Protein AF-A0A1Y4S4R9-F1 (afdb_monomer)

Foldseek 3Di:
DDPVVVLVVCVVVLVLVVLLVVLVVADLVRCAQPSLLSNLVSLLSVCVLQNNLVSLVVSCVSLVSHPDLLDLSSLQSVLSSCLSVLNLVVSQVSLVSSVVNWDPDPVRCVVCVVSVVSNVVSVVSVVVVVVVVVPPPPPDDPPPDD

Radius of gyration: 18.8 Å; Cα contacts (8 Å, |Δi|>4): 150; chains: 1; bounding box: 37×59×58 Å

Structure (mmCIF, N/CA/C/O backbone):
data_AF-A0A1Y4S4R9-F1
#
_entry.id   AF-A0A1Y4S4R9-F1
#
loop_
_atom_site.group_PDB
_atom_site.id
_atom_site.type_symbol
_atom_site.label_atom_id
_atom_site.label_alt_id
_atom_site.label_comp_id
_atom_site.label_asym_id
_atom_site.label_entity_id
_atom_site.label_seq_id
_atom_site.pdbx_PDB_ins_code
_atom_site.Cartn_x
_atom_site.Cartn_y
_atom_site.Cartn_z
_atom_site.occupancy
_atom_site.B_iso_or_equiv
_atom_site.auth_seq_id
_atom_site.auth_comp_id
_atom_site.auth_asym_id
_atom_site.auth_atom_id
_atom_site.pdbx_PDB_model_num
ATOM 1 N N . MET A 1 1 ? -10.575 9.040 22.261 1.00 81.19 1 MET A N 1
ATOM 2 C CA . MET A 1 1 ? -9.804 8.237 21.313 1.00 81.19 1 MET A CA 1
ATOM 3 C C . MET A 1 1 ? -10.781 7.696 20.297 1.00 81.19 1 MET A C 1
ATOM 5 O O . MET A 1 1 ? -11.691 6.978 20.704 1.00 81.19 1 MET A O 1
ATOM 9 N N . THR A 1 2 ? -10.691 8.148 19.053 1.00 95.06 2 THR A N 1
ATOM 10 C CA . THR A 1 2 ? -11.482 7.614 17.938 1.00 95.06 2 THR A CA 1
ATOM 11 C C . THR A 1 2 ? -10.916 6.263 17.496 1.00 95.06 2 THR A C 1
ATOM 13 O O . THR A 1 2 ? -9.863 5.838 17.981 1.00 95.06 2 THR A O 1
ATOM 16 N N . LEU A 1 3 ? -11.623 5.570 16.600 1.00 95.56 3 LEU A N 1
ATOM 17 C CA . LEU A 1 3 ? -11.122 4.325 16.024 1.00 95.56 3 LEU A CA 1
ATOM 18 C C . LEU A 1 3 ? -9.832 4.593 15.239 1.00 95.56 3 LEU A C 1
ATOM 20 O O . LEU A 1 3 ? -8.826 3.940 15.478 1.00 95.56 3 LEU A O 1
ATOM 24 N N . GLU A 1 4 ? -9.830 5.609 14.383 1.00 95.00 4 GLU A N 1
ATOM 25 C CA . GLU A 1 4 ? -8.701 6.001 13.536 1.00 95.00 4 GLU A CA 1
ATOM 26 C C . GLU A 1 4 ? -7.453 6.334 14.362 1.00 95.00 4 GLU A C 1
ATOM 28 O O . GLU A 1 4 ? -6.358 5.879 14.037 1.00 95.00 4 GLU A O 1
ATOM 33 N N . GLU A 1 5 ? -7.619 7.048 15.482 1.00 97.00 5 GLU A N 1
ATOM 34 C CA . GLU A 1 5 ? -6.524 7.319 16.420 1.00 97.00 5 GLU A CA 1
ATOM 35 C C . GLU A 1 5 ? -5.931 6.015 16.988 1.00 97.00 5 GLU A C 1
ATOM 37 O O . GLU A 1 5 ? -4.713 5.889 17.113 1.00 97.00 5 GLU A O 1
ATOM 42 N N . GLN A 1 6 ? -6.767 5.019 17.300 1.00 98.19 6 GLN A N 1
ATOM 43 C CA . GLN A 1 6 ? -6.308 3.718 17.793 1.00 98.19 6 GLN A CA 1
ATOM 44 C C . GLN A 1 6 ? -5.606 2.892 16.703 1.00 98.19 6 GLN A C 1
ATOM 46 O O . GLN A 1 6 ? -4.588 2.253 16.992 1.00 98.19 6 GLN A O 1
ATOM 51 N N . LEU A 1 7 ? -6.120 2.907 15.470 1.00 98.38 7 LEU A N 1
ATOM 52 C CA . LEU A 1 7 ? -5.505 2.219 14.331 1.00 98.38 7 LEU A CA 1
ATOM 53 C C . LEU A 1 7 ? -4.121 2.790 14.028 1.00 98.38 7 LEU A C 1
ATOM 55 O O . LEU A 1 7 ? -3.186 2.034 13.767 1.00 98.38 7 LEU A O 1
ATOM 59 N N . GLU A 1 8 ? -3.970 4.111 14.108 1.00 97.94 8 GLU A N 1
ATOM 60 C CA . GLU A 1 8 ? -2.685 4.764 13.883 1.00 97.94 8 GLU A CA 1
ATOM 61 C C . GLU A 1 8 ? -1.672 4.435 14.990 1.00 97.94 8 GLU A C 1
ATOM 63 O O . GLU A 1 8 ? -0.511 4.161 14.692 1.00 97.94 8 GLU A O 1
ATOM 68 N N . ILE A 1 9 ? -2.104 4.339 16.254 1.00 98.38 9 ILE A N 1
ATOM 69 C CA . ILE A 1 9 ? -1.239 3.859 17.348 1.00 98.38 9 ILE A CA 1
ATOM 70 C C . ILE A 1 9 ? -0.745 2.430 17.075 1.00 98.38 9 ILE A C 1
ATOM 72 O O . ILE A 1 9 ? 0.446 2.153 17.218 1.00 98.38 9 ILE A O 1
ATOM 76 N N . TRP A 1 10 ? -1.633 1.514 16.673 1.00 98.69 10 TRP A N 1
ATOM 77 C CA . TRP A 1 10 ? -1.225 0.146 16.330 1.00 98.69 10 TRP A CA 1
ATOM 78 C C . TRP A 1 10 ? -0.291 0.118 15.124 1.00 98.69 10 TRP A C 1
ATOM 80 O O . TRP A 1 10 ? 0.684 -0.631 15.127 1.00 98.69 10 TRP A O 1
ATOM 90 N N . HIS A 1 11 ? -0.536 0.963 14.124 1.00 98.06 11 HIS A N 1
ATOM 91 C CA . HIS A 1 11 ? 0.309 1.068 12.941 1.00 98.06 11 HIS A CA 1
ATOM 92 C C . HIS A 1 11 ? 1.735 1.494 13.312 1.00 98.06 11 HIS A C 1
ATOM 94 O O . HIS A 1 11 ? 2.693 0.836 12.911 1.00 98.06 11 HIS A O 1
ATOM 100 N N . GLN A 1 12 ? 1.879 2.525 14.148 1.00 98.00 12 GLN A N 1
ATOM 101 C CA . GLN A 1 12 ? 3.177 3.021 14.626 1.00 98.00 12 GLN A CA 1
ATOM 102 C C . GLN A 1 12 ? 3.949 1.992 15.462 1.00 98.00 12 GLN A C 1
ATOM 104 O O . GLN A 1 12 ? 5.179 2.003 15.479 1.00 98.00 12 GLN A O 1
ATOM 109 N N . ASN A 1 13 ? 3.240 1.078 16.127 1.00 98.31 13 ASN A N 1
ATOM 110 C CA . ASN A 1 13 ? 3.836 -0.015 16.894 1.00 98.31 13 ASN A CA 1
ATOM 111 C C . ASN A 1 13 ? 4.078 -1.290 16.062 1.00 98.31 13 ASN A C 1
ATOM 113 O O . ASN A 1 13 ? 4.493 -2.306 16.622 1.00 98.31 13 ASN A O 1
ATOM 117 N N . ASN A 1 14 ? 3.828 -1.258 14.747 1.00 98.19 14 ASN A N 1
ATOM 118 C CA . ASN A 1 14 ? 3.866 -2.418 13.846 1.00 98.19 14 ASN A CA 1
ATOM 119 C C . ASN A 1 14 ? 2.898 -3.548 14.251 1.00 98.19 14 ASN A C 1
ATOM 121 O O . ASN A 1 14 ? 3.116 -4.724 13.959 1.00 98.19 14 ASN A O 1
ATOM 125 N N . GLU A 1 15 ? 1.806 -3.210 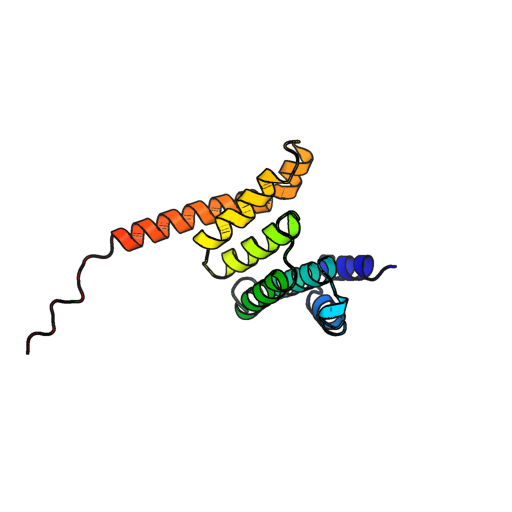14.935 1.00 98.56 15 GLU A N 1
ATOM 126 C CA . GLU A 1 15 ? 0.776 -4.145 15.393 1.00 98.56 15 GLU A CA 1
ATOM 127 C C . GLU A 1 15 ? -0.291 -4.364 14.305 1.00 98.56 15 GLU A C 1
ATOM 129 O O . GLU A 1 15 ? -1.493 -4.277 14.559 1.00 98.56 15 GLU A O 1
ATOM 134 N N . TYR A 1 16 ? 0.141 -4.647 13.072 1.00 98.50 16 TYR A N 1
ATOM 135 C CA . TYR A 1 16 ? -0.736 -4.689 11.894 1.00 98.50 16 TYR A CA 1
ATOM 136 C C . TYR A 1 16 ? -1.860 -5.724 12.010 1.00 98.50 16 TYR A C 1
ATOM 138 O O . TYR A 1 16 ? -2.986 -5.447 11.608 1.00 98.50 16 TYR A O 1
ATOM 146 N N . GLN A 1 17 ? -1.603 -6.871 12.649 1.00 98.56 17 GLN A N 1
ATOM 147 C CA . GLN A 1 17 ? -2.639 -7.883 12.873 1.00 98.56 17 GLN A CA 1
ATOM 148 C C . GLN A 1 17 ? -3.801 -7.353 13.725 1.00 98.56 17 GLN A C 1
ATOM 150 O O . GLN A 1 17 ? -4.940 -7.730 13.486 1.00 98.56 17 GLN A O 1
ATOM 155 N N . LYS A 1 18 ? -3.556 -6.439 14.677 1.00 98.69 18 LYS A N 1
ATOM 156 C CA . LYS A 1 18 ? -4.644 -5.834 15.464 1.00 98.69 18 LYS A CA 1
ATOM 157 C C . LYS A 1 18 ? -5.529 -4.933 14.608 1.00 98.69 18 LYS A C 1
ATOM 159 O O . LYS A 1 18 ? -6.735 -4.913 14.815 1.00 98.69 18 LYS A O 1
ATOM 164 N N . ILE A 1 19 ? -4.932 -4.214 13.655 1.00 98.81 19 ILE A N 1
ATOM 165 C CA . ILE A 1 19 ? -5.673 -3.394 12.688 1.00 98.81 19 ILE A CA 1
ATOM 166 C C . ILE A 1 19 ? -6.541 -4.296 11.811 1.00 98.81 19 ILE A C 1
ATOM 168 O O . ILE A 1 19 ? -7.728 -4.022 11.668 1.00 98.81 19 ILE A O 1
ATOM 172 N N . ILE A 1 20 ? -5.966 -5.383 11.284 1.00 98.88 20 ILE A N 1
ATOM 173 C CA . ILE A 1 20 ? -6.687 -6.366 10.465 1.00 98.88 20 ILE A CA 1
ATOM 174 C C . ILE A 1 20 ? -7.861 -6.953 11.251 1.00 98.88 20 ILE A C 1
ATOM 176 O O . ILE A 1 20 ? -9.005 -6.826 10.827 1.00 98.88 20 ILE A O 1
ATOM 180 N N . ASP A 1 21 ? -7.595 -7.515 12.432 1.00 98.69 21 ASP A N 1
ATOM 181 C CA . ASP A 1 21 ? -8.613 -8.158 13.269 1.00 98.69 21 ASP A CA 1
ATOM 182 C C . ASP A 1 21 ? -9.754 -7.208 13.656 1.00 98.69 21 ASP A C 1
ATOM 184 O O . ASP A 1 21 ? -10.887 -7.652 13.842 1.00 98.69 21 ASP A O 1
ATOM 188 N N . GLU A 1 22 ? -9.461 -5.921 13.848 1.00 98.62 22 GLU A N 1
ATOM 189 C CA . GLU A 1 22 ? -10.466 -4.927 14.215 1.00 98.62 22 GLU A CA 1
ATOM 190 C C . GLU A 1 22 ? -11.304 -4.491 13.013 1.00 98.62 22 GLU A C 1
ATOM 192 O O . GLU A 1 22 ? -12.528 -4.422 13.114 1.00 98.62 22 GLU A O 1
ATOM 197 N N . LEU A 1 23 ? -10.672 -4.231 11.869 1.00 98.56 23 LEU A N 1
ATOM 198 C CA . LEU A 1 23 ? -11.368 -3.754 10.676 1.00 98.56 23 LEU A CA 1
ATOM 199 C C . LEU A 1 23 ? -12.158 -4.862 9.968 1.00 98.56 23 LEU A C 1
ATOM 201 O O . LEU A 1 23 ? -13.238 -4.579 9.463 1.00 98.56 23 LEU A O 1
ATOM 205 N N . GLU A 1 24 ? -11.702 -6.116 10.005 1.00 98.50 24 GLU A N 1
ATOM 206 C CA . GLU A 1 24 ? -12.444 -7.283 9.489 1.00 98.50 24 GLU A CA 1
ATOM 207 C C . GLU A 1 24 ? -13.739 -7.574 10.272 1.00 98.50 24 GLU A C 1
ATOM 209 O O . GLU A 1 24 ? -14.639 -8.259 9.789 1.00 98.50 24 GLU A O 1
ATOM 214 N N . ARG A 1 25 ? -13.886 -7.042 11.495 1.00 98.25 25 ARG A N 1
ATOM 215 C CA . ARG A 1 25 ? -15.158 -7.129 12.240 1.00 98.25 25 ARG A CA 1
ATOM 216 C C . ARG A 1 25 ? -16.219 -6.179 11.700 1.00 98.25 25 ARG A C 1
ATOM 218 O O . ARG A 1 25 ? -17.397 -6.362 12.011 1.00 98.25 25 ARG A O 1
ATOM 225 N N . ILE A 1 26 ? -15.811 -5.162 10.948 1.00 97.94 26 ILE A N 1
ATOM 226 C CA . ILE A 1 26 ? -16.710 -4.179 10.356 1.00 97.94 26 ILE A CA 1
ATOM 227 C C . ILE A 1 26 ? -17.149 -4.721 8.991 1.00 97.94 26 ILE A C 1
ATOM 229 O O . ILE A 1 26 ? -16.294 -4.968 8.138 1.00 97.94 26 ILE A O 1
ATOM 233 N N . PRO A 1 27 ? -18.460 -4.894 8.743 1.00 97.50 27 PRO A N 1
ATOM 234 C CA . PRO A 1 27 ? -18.945 -5.355 7.448 1.00 97.50 27 PRO A CA 1
ATOM 235 C C . PRO A 1 27 ? -18.435 -4.479 6.299 1.00 97.50 27 PRO A C 1
ATOM 237 O O . PRO A 1 27 ? -18.400 -3.257 6.420 1.00 97.50 27 PRO A O 1
ATOM 240 N N . ASP A 1 28 ? -18.114 -5.082 5.155 1.00 94.81 28 ASP A N 1
ATOM 241 C CA . ASP A 1 28 ? -17.550 -4.395 3.979 1.00 94.81 28 ASP A CA 1
ATOM 242 C C . ASP A 1 28 ? -18.351 -3.151 3.569 1.00 94.81 28 ASP A C 1
ATOM 244 O O . ASP A 1 28 ? -17.788 -2.092 3.300 1.00 94.81 28 ASP A O 1
ATOM 248 N N . ALA A 1 29 ? -19.683 -3.255 3.600 1.00 95.06 29 ALA A N 1
ATOM 249 C CA . ALA A 1 29 ? -20.596 -2.165 3.259 1.00 95.06 29 ALA A CA 1
ATOM 250 C C . ALA A 1 29 ? -20.554 -0.977 4.244 1.00 95.06 29 ALA A C 1
ATOM 252 O O . ALA A 1 29 ? -21.037 0.104 3.912 1.00 95.06 29 ALA A O 1
ATOM 253 N N . GLU A 1 30 ? -20.005 -1.171 5.445 1.00 97.19 30 GLU A N 1
ATOM 254 C CA . GLU A 1 30 ? -19.921 -0.171 6.515 1.00 97.19 30 GLU A CA 1
ATOM 255 C C . GLU A 1 30 ? -18.519 0.444 6.650 1.00 97.19 30 GLU A C 1
ATOM 257 O O . GLU A 1 30 ? -18.385 1.511 7.247 1.00 97.19 30 GLU A O 1
ATOM 262 N N . ARG A 1 31 ? -17.477 -0.179 6.077 1.00 96.56 31 ARG A N 1
ATOM 263 C CA . ARG A 1 31 ? -16.090 0.317 6.165 1.00 96.56 31 ARG A CA 1
ATOM 264 C C . ARG A 1 31 ? -15.882 1.634 5.413 1.00 96.56 31 ARG A C 1
ATOM 266 O O . ARG A 1 31 ? -15.138 2.503 5.867 1.00 96.56 31 ARG A O 1
ATOM 273 N N . GLY A 1 32 ? -16.554 1.794 4.274 1.00 96.94 32 GLY A N 1
ATOM 274 C CA . GLY A 1 32 ? -16.331 2.930 3.382 1.00 96.94 32 GLY A CA 1
ATOM 275 C C . GLY A 1 32 ? -14.895 2.978 2.843 1.00 96.94 32 GLY A C 1
ATOM 276 O O . GLY A 1 32 ? -14.117 2.042 3.007 1.00 96.94 32 GLY A O 1
ATOM 277 N N . HIS A 1 33 ? -14.545 4.075 2.174 1.00 97.56 33 HIS A N 1
ATOM 278 C CA . HIS A 1 33 ? -13.240 4.220 1.526 1.00 97.56 33 HIS A CA 1
ATOM 279 C C . HIS A 1 33 ? -12.068 4.245 2.521 1.00 97.56 33 HIS A C 1
ATOM 281 O O . HIS A 1 33 ? -11.119 3.475 2.378 1.00 97.56 33 HIS A O 1
ATOM 287 N N . GLU A 1 34 ? -12.161 5.077 3.561 1.00 97.06 34 GLU A N 1
ATOM 288 C CA . GLU A 1 34 ? -11.054 5.310 4.496 1.00 97.06 34 GLU A CA 1
ATOM 289 C C . GLU A 1 34 ? -10.640 4.030 5.238 1.00 97.06 34 GLU A C 1
ATOM 291 O O . GLU A 1 34 ? -9.478 3.627 5.186 1.00 97.06 34 GLU A O 1
ATOM 296 N N . LEU A 1 35 ? -11.586 3.335 5.886 1.00 98.44 35 LEU A N 1
ATOM 297 C CA . LEU A 1 35 ? -11.255 2.133 6.660 1.00 98.44 35 LEU A CA 1
ATOM 298 C C . LEU A 1 35 ? -10.827 0.972 5.759 1.00 98.44 35 LEU A C 1
ATOM 300 O O . LEU A 1 35 ? -9.952 0.199 6.140 1.00 98.44 35 LEU A O 1
ATOM 304 N N . THR A 1 36 ? -11.383 0.863 4.550 1.00 98.69 36 THR A N 1
ATOM 305 C CA . THR A 1 36 ? -10.922 -0.128 3.569 1.00 98.69 36 THR A CA 1
ATOM 306 C C . THR A 1 36 ? -9.486 0.151 3.126 1.00 98.69 36 THR A C 1
ATOM 308 O O . THR A 1 36 ? -8.681 -0.778 3.064 1.00 98.69 36 THR A O 1
ATOM 311 N N . GLY A 1 37 ? -9.116 1.418 2.918 1.00 98.56 37 GLY A N 1
ATOM 312 C CA . GLY A 1 37 ? -7.735 1.810 2.635 1.00 98.56 37 GLY A CA 1
ATOM 313 C C . GLY A 1 37 ? -6.777 1.524 3.798 1.00 98.56 37 GLY A C 1
ATOM 314 O O . GLY A 1 37 ? -5.662 1.043 3.581 1.00 98.56 37 GLY A O 1
ATOM 315 N N . LEU A 1 38 ? -7.200 1.768 5.043 1.00 98.62 38 LEU A N 1
ATOM 316 C CA . LEU A 1 38 ? -6.405 1.431 6.231 1.00 98.62 38 LEU A CA 1
ATOM 317 C C . LEU A 1 38 ? -6.239 -0.083 6.416 1.00 98.62 38 LEU A C 1
ATOM 319 O O . LEU A 1 38 ? -5.162 -0.517 6.834 1.00 98.62 38 LEU A O 1
ATOM 323 N N . LEU A 1 39 ? -7.256 -0.877 6.072 1.00 98.88 39 LEU A N 1
ATOM 324 C CA . LEU A 1 39 ? -7.166 -2.336 6.082 1.00 98.88 39 LEU A CA 1
ATOM 325 C C . LEU A 1 39 ? -6.192 -2.846 5.017 1.00 98.88 39 LEU A C 1
ATOM 327 O O . LEU A 1 39 ? -5.317 -3.647 5.337 1.00 98.88 39 LEU A O 1
ATOM 331 N N . ALA A 1 40 ? -6.281 -2.334 3.786 1.00 98.81 40 ALA A N 1
ATOM 332 C CA . ALA A 1 40 ? -5.341 -2.670 2.718 1.00 98.81 40 ALA A CA 1
ATOM 333 C C . ALA A 1 40 ? -3.887 -2.383 3.138 1.00 98.81 40 ALA A C 1
ATOM 335 O O . ALA A 1 40 ? -3.045 -3.277 3.079 1.00 98.81 40 ALA A O 1
ATOM 336 N N . ARG A 1 41 ? -3.618 -1.192 3.700 1.00 98.69 41 ARG A N 1
ATOM 337 C CA . ARG A 1 41 ? -2.300 -0.832 4.266 1.00 98.69 41 ARG A CA 1
ATOM 338 C C . ARG A 1 41 ? -1.834 -1.830 5.332 1.00 98.69 41 ARG A C 1
ATOM 340 O O . ARG A 1 41 ? -0.651 -2.157 5.410 1.00 98.69 41 ARG A O 1
ATOM 347 N N . ALA A 1 42 ? -2.738 -2.281 6.200 1.00 98.88 42 ALA A N 1
ATOM 348 C CA . ALA A 1 42 ? -2.392 -3.223 7.258 1.00 98.88 42 ALA A CA 1
ATOM 349 C C . ALA A 1 42 ? -2.004 -4.597 6.697 1.00 98.88 42 ALA A C 1
ATOM 351 O O . ALA A 1 42 ? -1.012 -5.163 7.154 1.00 98.88 42 ALA A O 1
ATOM 352 N N . TYR A 1 43 ? -2.721 -5.095 5.685 1.00 98.88 43 TYR A N 1
ATOM 353 C CA . TYR A 1 43 ? -2.347 -6.314 4.965 1.00 98.88 43 TYR A CA 1
ATOM 354 C C . TYR A 1 43 ? -0.994 -6.172 4.260 1.00 98.88 43 TYR A C 1
ATOM 356 O O . TYR A 1 43 ? -0.123 -7.017 4.458 1.00 98.88 43 TYR A O 1
ATOM 364 N N . GLU A 1 44 ? -0.775 -5.086 3.515 1.00 98.56 44 GLU A N 1
ATOM 365 C CA . GLU A 1 44 ? 0.495 -4.812 2.821 1.00 98.56 44 GLU A CA 1
ATOM 366 C C . GLU A 1 44 ? 1.694 -4.823 3.779 1.00 98.56 44 GLU A C 1
ATOM 368 O O . GLU A 1 44 ? 2.729 -5.426 3.494 1.00 98.56 44 GLU A O 1
ATOM 373 N N . ASN A 1 45 ? 1.553 -4.194 4.947 1.00 98.12 45 ASN A N 1
ATOM 374 C CA . ASN A 1 45 ? 2.609 -4.160 5.954 1.00 98.12 45 ASN A CA 1
ATOM 375 C C . ASN A 1 45 ? 2.784 -5.503 6.680 1.00 98.12 45 ASN A C 1
ATOM 377 O O . ASN A 1 45 ? 3.909 -5.908 6.979 1.00 98.12 45 ASN A O 1
ATOM 381 N N . ALA A 1 46 ? 1.689 -6.222 6.942 1.00 98.50 46 ALA A N 1
ATOM 382 C CA . ALA A 1 46 ? 1.734 -7.565 7.517 1.00 98.50 46 ALA A CA 1
ATOM 383 C C . ALA A 1 46 ? 2.327 -8.603 6.549 1.00 98.50 46 ALA A C 1
ATOM 385 O O . ALA A 1 46 ? 2.728 -9.679 6.988 1.00 98.50 46 ALA A O 1
ATOM 386 N N . ALA A 1 47 ? 2.421 -8.281 5.254 1.00 98.25 47 ALA A N 1
ATOM 387 C CA . ALA A 1 47 ? 2.893 -9.203 4.231 1.00 98.25 47 ALA A CA 1
ATOM 388 C C . ALA A 1 47 ? 4.382 -9.584 4.361 1.00 98.25 47 ALA A C 1
ATOM 390 O O . ALA A 1 47 ? 4.831 -10.535 3.719 1.00 98.25 47 ALA A O 1
ATOM 391 N N . GLY A 1 48 ? 5.174 -8.825 5.132 1.00 96.25 48 GLY A N 1
ATOM 392 C CA . GLY A 1 48 ? 6.613 -9.079 5.282 1.00 96.25 48 GLY A CA 1
ATOM 393 C C . GLY A 1 48 ? 7.386 -8.918 3.966 1.00 96.25 48 GLY A C 1
ATOM 394 O O . GLY A 1 48 ? 8.326 -9.659 3.679 1.00 96.25 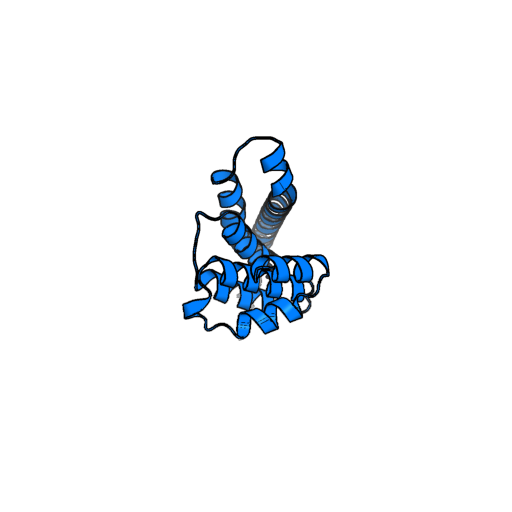48 GLY A O 1
ATOM 395 N N . GLY A 1 49 ? 6.963 -7.987 3.108 1.00 95.62 49 GLY A N 1
ATOM 396 C CA . GLY A 1 49 ? 7.512 -7.832 1.763 1.00 95.62 49 GLY A CA 1
ATOM 397 C C . GLY A 1 49 ? 7.025 -8.932 0.819 1.00 95.62 49 GLY A C 1
ATOM 398 O O . GLY A 1 49 ? 5.914 -8.845 0.310 1.00 95.62 49 GLY A O 1
ATOM 399 N N . THR A 1 50 ? 7.848 -9.960 0.579 1.00 96.06 50 THR A N 1
ATOM 400 C CA . THR A 1 50 ? 7.512 -11.085 -0.330 1.00 96.06 50 THR A CA 1
ATOM 401 C C . THR A 1 50 ? 7.171 -12.386 0.398 1.00 96.06 50 THR A C 1
ATOM 403 O O . THR A 1 50 ? 6.988 -13.414 -0.251 1.00 96.06 50 THR A O 1
ATOM 406 N N . GLU A 1 51 ? 7.108 -12.363 1.732 1.00 97.69 51 GLU A N 1
ATOM 407 C CA . GLU A 1 51 ? 6.826 -13.553 2.543 1.00 97.69 51 GLU A CA 1
ATOM 408 C C . GLU A 1 51 ? 5.377 -14.032 2.370 1.00 97.69 51 GLU A C 1
ATOM 410 O O . GLU A 1 51 ? 5.152 -15.232 2.209 1.00 97.69 51 GLU A O 1
ATOM 415 N N . HIS A 1 52 ? 4.427 -13.094 2.318 1.00 98.06 52 HIS A N 1
ATOM 416 C CA . HIS A 1 52 ? 2.994 -13.349 2.144 1.00 98.06 52 HIS A CA 1
ATOM 417 C C . HIS A 1 52 ? 2.422 -12.563 0.951 1.00 98.06 52 HIS A C 1
ATOM 419 O O . HIS A 1 52 ? 1.686 -11.588 1.135 1.00 98.06 52 HIS A O 1
ATOM 425 N N . PRO A 1 53 ? 2.751 -12.937 -0.299 1.00 97.62 53 PRO A N 1
ATOM 426 C CA . PRO A 1 53 ? 2.264 -12.234 -1.489 1.00 97.62 53 PRO A CA 1
ATOM 427 C C . PRO A 1 53 ? 0.730 -12.224 -1.606 1.00 97.62 53 PRO A C 1
ATOM 429 O O . PRO A 1 53 ? 0.164 -11.322 -2.221 1.00 97.62 53 PRO A O 1
ATOM 432 N N . GLU A 1 54 ? 0.042 -13.188 -0.992 1.00 98.56 54 GLU A N 1
ATOM 433 C CA . GLU A 1 54 ? -1.417 -13.234 -0.900 1.00 98.56 54 GLU A CA 1
ATOM 434 C C . GLU A 1 54 ? -2.024 -12.010 -0.198 1.00 98.56 54 GLU A C 1
ATOM 436 O O . GLU A 1 54 ? -3.137 -11.615 -0.535 1.00 98.56 54 GLU A O 1
ATOM 441 N N . TYR A 1 55 ? -1.295 -11.363 0.716 1.00 98.75 55 TYR A N 1
ATOM 442 C CA . TYR A 1 55 ? -1.785 -10.164 1.401 1.00 98.75 55 TYR A CA 1
ATOM 443 C C . TYR A 1 55 ? -1.790 -8.944 0.483 1.00 98.75 55 TYR A C 1
ATOM 445 O O . TYR A 1 55 ? -2.718 -8.144 0.551 1.00 98.75 55 TYR A O 1
ATOM 453 N N . HIS A 1 56 ? -0.822 -8.830 -0.431 1.00 98.62 56 HIS A N 1
ATOM 454 C CA . HIS A 1 56 ? -0.831 -7.772 -1.449 1.00 98.62 56 HIS A CA 1
ATOM 455 C C . HIS A 1 56 ? -1.951 -7.980 -2.466 1.00 98.62 56 HIS A C 1
ATOM 457 O O . HIS A 1 56 ? -2.589 -7.021 -2.886 1.00 98.62 56 HIS A O 1
ATOM 463 N N . LEU A 1 57 ? -2.233 -9.233 -2.840 1.00 98.81 57 LEU A N 1
ATOM 464 C CA . LEU A 1 57 ? -3.384 -9.545 -3.693 1.0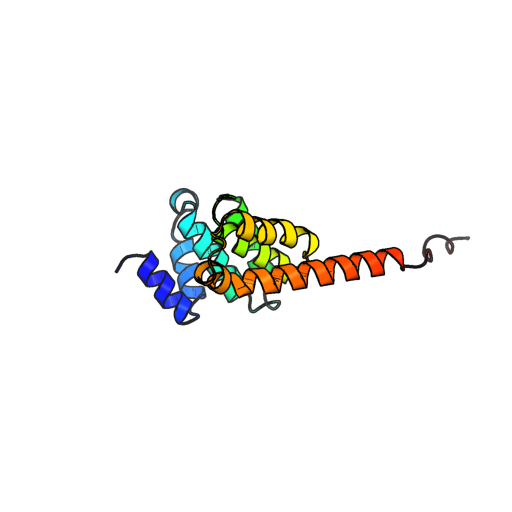0 98.81 57 LEU A CA 1
ATOM 465 C C . LEU A 1 57 ? -4.694 -9.147 -3.012 1.00 98.81 57 LEU A C 1
ATOM 467 O O . LEU A 1 57 ? -5.526 -8.489 -3.628 1.00 98.81 57 LEU A O 1
ATOM 471 N N . HIS A 1 58 ? -4.841 -9.484 -1.733 1.00 98.75 58 HIS A N 1
ATOM 472 C CA . HIS A 1 58 ? -6.028 -9.115 -0.978 1.00 98.75 58 HIS A CA 1
ATOM 473 C C . HIS A 1 58 ? -6.146 -7.596 -0.765 1.00 98.75 58 HIS A C 1
ATOM 475 O O . HIS A 1 58 ? -7.234 -7.038 -0.871 1.00 98.75 58 HIS A O 1
ATOM 481 N N . ALA A 1 59 ? -5.032 -6.893 -0.546 1.00 98.81 59 ALA A N 1
ATOM 482 C CA . ALA A 1 59 ? -5.019 -5.433 -0.492 1.00 98.81 59 ALA A CA 1
ATOM 483 C C . ALA A 1 59 ? -5.531 -4.804 -1.800 1.00 98.81 59 ALA A C 1
ATOM 485 O O . ALA A 1 59 ? -6.320 -3.863 -1.748 1.00 98.81 59 ALA A O 1
ATOM 486 N N . ILE A 1 60 ? -5.164 -5.356 -2.963 1.00 98.88 60 ILE A N 1
ATOM 487 C CA . ILE A 1 60 ? -5.710 -4.917 -4.257 1.00 98.88 60 ILE A CA 1
ATOM 488 C C . ILE A 1 60 ? -7.226 -5.139 -4.311 1.00 98.88 60 ILE A C 1
ATOM 490 O O . ILE A 1 60 ? -7.945 -4.201 -4.643 1.00 98.88 60 ILE A O 1
ATOM 494 N N . GLU A 1 61 ? -7.726 -6.321 -3.932 1.00 98.69 61 GLU A N 1
ATOM 495 C CA . GLU A 1 61 ? -9.173 -6.609 -3.902 1.00 98.69 61 GLU A CA 1
ATOM 496 C C . GLU A 1 61 ? -9.936 -5.607 -3.020 1.00 98.69 61 GLU A C 1
ATOM 498 O O . GLU A 1 61 ? -10.986 -5.084 -3.404 1.00 98.69 61 GLU A O 1
ATOM 503 N N . LEU A 1 62 ? -9.383 -5.295 -1.845 1.00 98.75 62 LEU A N 1
ATOM 504 C CA . LEU A 1 62 ? -9.927 -4.295 -0.933 1.00 98.75 62 LEU A CA 1
ATOM 505 C C . LEU A 1 62 ? -9.964 -2.906 -1.581 1.00 98.75 62 LEU A C 1
ATOM 507 O O . LEU A 1 62 ? -11.006 -2.251 -1.572 1.00 98.75 62 LEU A O 1
ATOM 511 N N . LEU A 1 63 ? -8.862 -2.459 -2.181 1.00 98.69 63 LEU A N 1
ATOM 512 C CA . LEU A 1 63 ? -8.774 -1.144 -2.819 1.00 98.69 63 LEU A CA 1
ATOM 513 C C . LEU A 1 63 ? -9.687 -1.028 -4.051 1.00 98.69 63 LEU A C 1
ATOM 515 O O . LEU A 1 63 ? -10.280 0.030 -4.262 1.00 98.69 63 LEU A O 1
ATOM 519 N N . GLU A 1 64 ? -9.848 -2.102 -4.827 1.00 98.44 64 GLU A N 1
ATOM 520 C CA . GLU A 1 64 ? -10.793 -2.186 -5.949 1.00 98.44 64 GLU A CA 1
ATOM 521 C C . GLU A 1 64 ? -12.258 -2.154 -5.482 1.00 98.44 64 GLU A C 1
ATOM 523 O O . GLU A 1 64 ? -13.123 -1.644 -6.193 1.00 98.44 64 GLU A O 1
ATOM 528 N N . SER A 1 65 ? -12.556 -2.645 -4.274 1.00 97.75 65 SER A N 1
ATOM 529 C CA . SER A 1 65 ? -13.909 -2.572 -3.703 1.00 97.75 65 SER A CA 1
ATOM 530 C C . SER A 1 65 ? -14.315 -1.158 -3.257 1.00 97.75 65 SER A C 1
ATOM 532 O O . SER A 1 65 ? -15.505 -0.869 -3.123 1.00 97.75 65 SER A O 1
ATOM 534 N N . ALA A 1 66 ? -13.338 -0.267 -3.056 1.00 97.06 66 ALA A N 1
ATOM 535 C CA . ALA A 1 66 ? -13.534 1.087 -2.547 1.00 97.06 66 ALA A CA 1
ATOM 536 C C . ALA A 1 66 ? -12.631 2.105 -3.270 1.00 97.06 66 ALA A C 1
ATOM 538 O O . ALA A 1 66 ? -11.821 2.795 -2.647 1.00 97.06 66 ALA A O 1
ATOM 539 N N . VAL A 1 67 ? -12.772 2.179 -4.597 1.00 97.81 67 VAL A N 1
ATOM 540 C CA . VAL A 1 67 ? -11.974 3.047 -5.480 1.00 97.81 67 VAL A CA 1
ATOM 541 C C . VAL A 1 67 ? -12.143 4.532 -5.145 1.00 97.81 67 VAL A C 1
ATOM 543 O O . VAL A 1 67 ? -13.266 5.029 -5.093 1.00 97.81 67 VAL A O 1
ATOM 546 N N . GLU A 1 68 ? -11.021 5.242 -5.014 1.00 97.69 68 GLU A N 1
ATOM 547 C CA . GLU A 1 68 ? -10.947 6.710 -4.971 1.00 97.69 68 GLU A CA 1
ATOM 548 C C . GLU A 1 68 ? -9.641 7.168 -5.640 1.00 97.69 68 GLU A C 1
ATOM 550 O O . GLU A 1 68 ? -8.610 7.374 -5.002 1.00 97.69 68 GLU A O 1
ATOM 555 N N . GLU A 1 69 ? -9.652 7.286 -6.968 1.00 96.12 69 GLU A N 1
ATOM 556 C CA . GLU A 1 69 ? -8.447 7.621 -7.743 1.00 96.12 69 GLU A CA 1
ATOM 557 C C . GLU A 1 69 ? -7.936 9.050 -7.495 1.00 96.12 69 GLU A C 1
ATOM 559 O O . GLU A 1 69 ? -6.809 9.368 -7.884 1.00 96.12 69 GLU A O 1
ATOM 564 N N . GLU A 1 70 ? -8.736 9.914 -6.866 1.00 98.25 70 GLU A N 1
ATOM 565 C CA . GLU A 1 70 ? -8.340 11.272 -6.481 1.00 98.25 70 GLU A CA 1
ATOM 566 C C . GLU A 1 70 ? -7.727 11.336 -5.067 1.00 98.25 70 GLU A C 1
ATOM 568 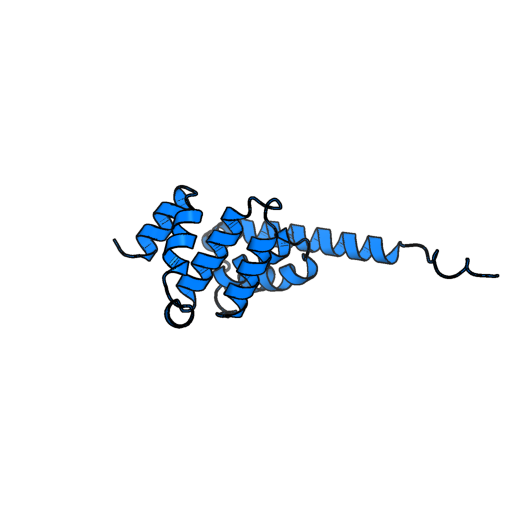O O . GLU A 1 70 ? -7.255 12.400 -4.665 1.00 98.25 70 GLU A O 1
ATOM 573 N N . ASP A 1 71 ? -7.661 10.214 -4.334 1.00 98.50 71 ASP A N 1
ATOM 574 C CA . ASP A 1 71 ? -6.894 10.095 -3.089 1.00 98.50 71 ASP A CA 1
AT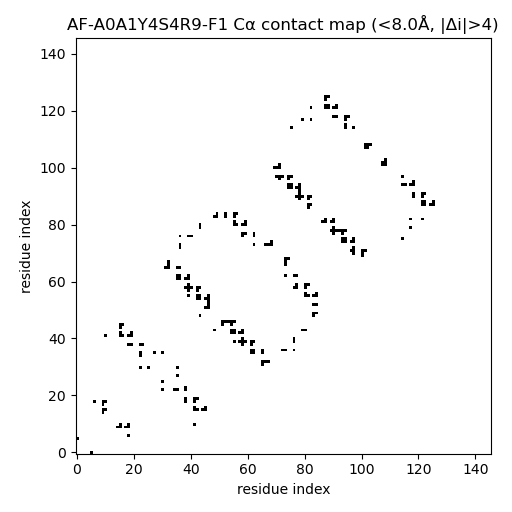OM 575 C C . ASP A 1 71 ? -5.446 9.640 -3.380 1.00 98.50 71 ASP A C 1
ATOM 577 O O . ASP A 1 71 ? -5.209 8.526 -3.872 1.00 98.50 71 ASP A O 1
ATOM 581 N N . PRO A 1 72 ? -4.431 10.462 -3.053 1.00 98.50 72 PRO A N 1
ATOM 582 C CA . PRO A 1 72 ? -3.032 10.059 -3.142 1.00 98.50 72 PRO A CA 1
ATOM 583 C C . PRO A 1 72 ? -2.685 8.804 -2.325 1.00 98.50 72 PRO A C 1
ATOM 585 O O . PRO A 1 72 ? -1.840 8.023 -2.762 1.00 98.50 72 PRO A O 1
ATOM 588 N N . ASN A 1 73 ? -3.321 8.570 -1.169 1.00 98.50 73 ASN A N 1
ATOM 589 C CA . ASN A 1 73 ? -3.030 7.389 -0.348 1.00 98.50 73 ASN A CA 1
ATOM 590 C C . ASN A 1 73 ? -3.561 6.108 -0.989 1.00 98.50 73 ASN A C 1
ATOM 592 O O . ASN A 1 73 ? -2.854 5.101 -0.995 1.00 98.50 73 ASN A O 1
ATOM 596 N N . TRP A 1 74 ? -4.771 6.130 -1.551 1.00 98.75 74 TRP A N 1
ATOM 597 C CA . TRP A 1 74 ? -5.300 5.017 -2.339 1.00 98.75 74 TRP A CA 1
ATOM 598 C C . TRP A 1 74 ? -4.368 4.654 -3.500 1.00 98.75 74 TRP A C 1
ATOM 600 O O . TRP A 1 74 ? -4.000 3.488 -3.651 1.00 98.75 74 TRP A O 1
ATOM 610 N N . ASN A 1 75 ? -3.900 5.654 -4.255 1.00 98.88 75 ASN A N 1
ATOM 611 C CA . ASN A 1 75 ? -2.943 5.437 -5.343 1.00 98.88 75 ASN A CA 1
ATOM 612 C C . ASN A 1 75 ? -1.616 4.853 -4.839 1.00 98.88 75 ASN A C 1
ATOM 614 O O . ASN A 1 75 ? -1.065 3.943 -5.457 1.00 98.88 75 ASN A O 1
ATOM 618 N N . PHE A 1 76 ? -1.103 5.341 -3.709 1.00 98.81 76 PHE A N 1
ATOM 619 C CA . PHE A 1 76 ? 0.122 4.806 -3.122 1.00 98.81 76 PHE A CA 1
ATOM 620 C C . PHE A 1 76 ? -0.017 3.337 -2.741 1.00 98.81 76 PHE A C 1
ATOM 622 O O . PHE A 1 76 ? 0.835 2.543 -3.125 1.00 98.81 76 PHE A O 1
ATOM 629 N N . ARG A 1 77 ? -1.093 2.973 -2.036 1.00 98.75 77 ARG A N 1
ATOM 630 C CA . ARG A 1 77 ? -1.366 1.590 -1.615 1.00 98.75 77 ARG A CA 1
ATOM 631 C C . ARG A 1 77 ? -1.497 0.672 -2.834 1.00 98.75 77 ARG A C 1
ATOM 633 O O . ARG A 1 77 ? -0.776 -0.312 -2.950 1.00 98.75 77 ARG A O 1
ATOM 640 N N . MET A 1 78 ? -2.273 1.081 -3.843 1.00 98.88 78 MET A N 1
ATOM 641 C CA . MET A 1 78 ? -2.414 0.308 -5.082 1.00 98.88 78 MET A CA 1
ATOM 642 C C . MET A 1 78 ? -1.066 0.087 -5.788 1.00 98.88 78 MET A C 1
ATOM 644 O O . MET A 1 78 ? -0.716 -1.039 -6.147 1.00 98.88 78 MET A O 1
ATOM 648 N N . GLY A 1 79 ? -0.268 1.149 -5.941 1.00 98.81 79 GLY A N 1
ATOM 649 C CA . GLY A 1 79 ? 1.080 1.049 -6.501 1.00 98.81 79 GLY A CA 1
ATOM 650 C C . GLY A 1 79 ? 2.010 0.166 -5.660 1.00 98.81 79 GLY A C 1
ATOM 651 O O . GLY A 1 79 ? 2.799 -0.598 -6.216 1.00 98.81 79 GLY A O 1
ATOM 652 N N . PHE A 1 80 ? 1.912 0.238 -4.332 1.00 98.75 80 PHE A N 1
ATOM 653 C CA . PHE A 1 80 ? 2.747 -0.508 -3.392 1.00 98.75 80 PHE A CA 1
ATOM 654 C C . PHE A 1 80 ? 2.459 -2.012 -3.424 1.00 98.75 80 PHE A C 1
ATOM 656 O O . PHE A 1 80 ? 3.396 -2.807 -3.542 1.00 98.75 80 PHE A O 1
ATOM 663 N N . ALA A 1 81 ? 1.185 -2.413 -3.416 1.00 98.75 81 ALA A N 1
ATOM 664 C CA . ALA A 1 81 ? 0.798 -3.811 -3.576 1.00 98.75 81 ALA A CA 1
ATOM 665 C C . ALA A 1 81 ? 1.283 -4.383 -4.922 1.00 98.75 81 ALA A C 1
ATOM 667 O O . ALA A 1 81 ? 1.870 -5.466 -4.977 1.00 98.75 81 ALA A O 1
ATOM 668 N N . LEU A 1 82 ? 1.115 -3.633 -6.018 1.00 98.81 82 LEU A N 1
ATOM 669 C CA . LEU A 1 82 ? 1.594 -4.034 -7.347 1.00 98.81 82 LEU A CA 1
ATOM 670 C C . LEU A 1 82 ? 3.126 -4.141 -7.414 1.00 98.81 82 LEU A C 1
ATOM 672 O O . LEU A 1 82 ? 3.650 -5.073 -8.029 1.00 98.81 82 LEU A O 1
ATOM 676 N N . TYR A 1 83 ? 3.845 -3.224 -6.762 1.00 98.50 83 TYR A N 1
ATOM 677 C CA . TYR A 1 83 ? 5.304 -3.261 -6.641 1.00 98.50 83 TYR A CA 1
ATOM 678 C C . TYR A 1 83 ? 5.782 -4.571 -5.998 1.00 98.50 83 TYR A C 1
ATOM 680 O O . TYR A 1 83 ? 6.641 -5.251 -6.563 1.00 98.50 83 TYR A O 1
ATOM 688 N N . TRP A 1 84 ? 5.195 -4.974 -4.866 1.00 98.19 84 TRP A N 1
ATOM 689 C CA . TRP A 1 84 ? 5.581 -6.213 -4.182 1.00 98.19 84 TRP A CA 1
ATOM 690 C C . TRP A 1 84 ? 5.234 -7.483 -4.960 1.00 98.19 84 TRP A C 1
ATOM 692 O O . TRP A 1 84 ? 5.880 -8.515 -4.777 1.00 98.19 84 TRP A O 1
ATOM 702 N N . LEU A 1 85 ? 4.256 -7.403 -5.861 1.00 98.38 85 LEU A N 1
ATOM 703 C CA . LEU A 1 85 ? 3.847 -8.492 -6.746 1.00 98.38 85 LEU A CA 1
ATOM 704 C C . LEU A 1 85 ? 4.651 -8.567 -8.053 1.00 98.38 85 LEU A C 1
ATOM 706 O O . LEU A 1 85 ? 4.270 -9.321 -8.947 1.00 98.38 85 LEU A O 1
ATOM 710 N N . ASP A 1 86 ? 5.751 -7.814 -8.185 1.00 97.69 86 ASP A N 1
ATOM 711 C CA . ASP A 1 86 ? 6.591 -7.793 -9.395 1.00 97.69 86 ASP A CA 1
ATOM 712 C C . ASP A 1 86 ? 5.820 -7.286 -10.645 1.00 97.69 86 ASP A C 1
ATOM 714 O O . ASP A 1 86 ? 6.147 -7.635 -11.785 1.00 97.69 86 ASP A O 1
ATOM 718 N N . ARG A 1 87 ? 4.785 -6.450 -10.431 1.00 98.19 87 ARG A 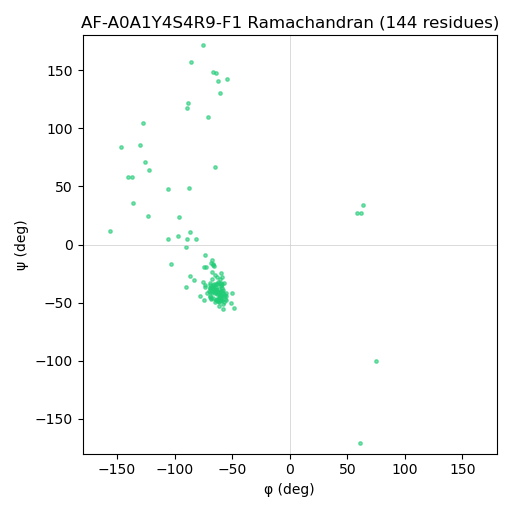N 1
ATOM 719 C CA . ARG A 1 87 ? 3.891 -5.852 -11.449 1.00 98.19 87 ARG A CA 1
ATOM 720 C C . ARG A 1 87 ? 4.200 -4.366 -11.669 1.00 98.19 87 ARG A C 1
ATOM 722 O O . ARG A 1 87 ? 3.312 -3.517 -11.694 1.00 98.19 87 ARG A O 1
ATOM 729 N N . GLU A 1 88 ? 5.471 -4.017 -11.847 1.00 98.44 88 GLU A N 1
ATOM 730 C CA . GLU A 1 88 ? 5.918 -2.617 -11.865 1.00 98.44 88 GLU A CA 1
ATOM 731 C C . GLU A 1 88 ? 5.322 -1.809 -13.016 1.00 98.44 88 GLU A C 1
ATOM 733 O O . GLU A 1 88 ? 5.056 -0.622 -12.859 1.00 98.44 88 GLU A O 1
ATOM 738 N N . GLU A 1 89 ? 5.100 -2.431 -14.177 1.00 98.31 89 GLU A N 1
ATOM 739 C CA . GLU A 1 89 ? 4.473 -1.750 -15.315 1.00 98.31 89 GLU A CA 1
ATOM 740 C C . GLU A 1 89 ? 3.045 -1.284 -14.992 1.00 98.31 89 GLU A C 1
ATOM 742 O O . GLU A 1 89 ? 2.628 -0.229 -15.464 1.00 98.31 89 GLU A O 1
ATOM 747 N N . GLU A 1 90 ? 2.340 -2.030 -14.142 1.00 98.56 90 GLU A N 1
ATOM 748 C CA . GLU A 1 90 ? 0.998 -1.693 -13.664 1.00 98.56 90 GLU A CA 1
ATOM 749 C C . GLU A 1 90 ? 1.041 -0.713 -12.484 1.00 98.56 90 GLU A C 1
ATOM 751 O O . GLU A 1 90 ? 0.147 0.114 -12.357 1.00 98.56 90 GLU A O 1
ATOM 756 N N . ALA A 1 91 ? 2.093 -0.746 -11.656 1.00 98.81 91 ALA A N 1
ATOM 757 C CA . ALA A 1 91 ? 2.262 0.159 -10.515 1.00 98.81 91 ALA A CA 1
ATOM 758 C C . ALA A 1 91 ? 2.547 1.620 -10.923 1.00 98.81 91 ALA A C 1
ATOM 760 O O . ALA A 1 91 ? 2.112 2.555 -10.250 1.00 98.81 91 ALA A O 1
ATOM 761 N N . ILE A 1 92 ? 3.279 1.828 -12.028 1.00 98.88 92 ILE A N 1
ATOM 762 C CA . ILE A 1 92 ? 3.703 3.155 -12.516 1.00 98.88 92 ILE A CA 1
ATOM 763 C C . ILE A 1 92 ? 2.566 4.192 -12.570 1.00 98.88 92 ILE A C 1
ATOM 765 O O . ILE A 1 92 ? 2.750 5.256 -11.977 1.00 98.88 92 ILE A O 1
ATOM 769 N N . PRO A 1 93 ? 1.423 3.951 -13.248 1.00 98.75 93 PRO A N 1
ATOM 770 C CA . PRO A 1 93 ? 0.372 4.963 -13.368 1.00 98.75 93 PRO A CA 1
ATOM 771 C C . PRO A 1 93 ? -0.192 5.422 -12.016 1.00 98.75 93 PRO A C 1
ATOM 773 O O . PRO A 1 93 ? -0.506 6.603 -11.871 1.00 98.75 93 PRO A O 1
ATOM 776 N N . TYR A 1 94 ? -0.262 4.540 -11.015 1.00 98.81 94 TYR A N 1
ATOM 777 C CA . TYR A 1 94 ? -0.735 4.903 -9.676 1.00 98.81 94 TYR A CA 1
ATOM 778 C C . TYR A 1 94 ? 0.250 5.835 -8.966 1.00 98.81 94 TYR A C 1
ATOM 780 O O . TYR A 1 94 ? -0.134 6.895 -8.473 1.00 98.81 94 TYR A O 1
ATOM 788 N N . PHE A 1 95 ? 1.548 5.518 -8.990 1.00 98.81 95 PHE A N 1
ATOM 789 C CA . PHE A 1 95 ? 2.544 6.421 -8.412 1.00 98.81 95 PHE A CA 1
ATOM 790 C C . PHE A 1 95 ? 2.655 7.750 -9.176 1.00 98.81 95 PHE A C 1
ATOM 792 O O . PHE A 1 95 ? 2.876 8.792 -8.564 1.00 98.81 95 PHE A O 1
ATOM 799 N N . GLU A 1 96 ? 2.470 7.759 -10.500 1.00 98.75 96 GLU A N 1
ATOM 800 C CA . GLU A 1 96 ? 2.416 9.002 -11.284 1.00 98.75 96 GLU A CA 1
ATOM 801 C C . GLU A 1 96 ? 1.226 9.882 -10.885 1.00 98.75 96 GLU A C 1
ATOM 803 O O . GLU A 1 96 ? 1.389 11.098 -10.747 1.00 98.75 96 GLU A O 1
ATOM 808 N N . LYS A 1 97 ? 0.053 9.279 -10.653 1.00 98.69 97 LYS A N 1
ATOM 809 C CA . LYS A 1 97 ? -1.172 9.983 -10.256 1.00 98.69 97 LYS A CA 1
ATOM 810 C C . LYS A 1 97 ? -0.994 10.760 -8.949 1.00 98.69 97 LYS A C 1
ATOM 812 O O . LYS A 1 97 ? -1.452 11.897 -8.881 1.00 98.69 97 LYS A O 1
ATOM 817 N N . ILE A 1 98 ? -0.247 10.234 -7.973 1.00 98.69 98 ILE A N 1
ATOM 818 C CA . ILE A 1 98 ? 0.084 10.946 -6.720 1.00 98.69 98 ILE A CA 1
ATOM 819 C C . ILE A 1 98 ? 0.661 12.336 -7.020 1.00 98.69 98 ILE A C 1
ATOM 821 O O . ILE A 1 98 ? 0.161 13.337 -6.515 1.00 98.69 98 ILE A O 1
ATOM 825 N N . PHE A 1 99 ? 1.658 12.425 -7.905 1.00 98.44 99 PHE A N 1
ATOM 826 C CA . PHE A 1 99 ? 2.332 13.688 -8.236 1.00 98.44 99 PHE A CA 1
ATOM 827 C C . PHE A 1 99 ? 1.502 14.640 -9.110 1.00 98.44 99 PHE A C 1
ATOM 829 O O . PHE A 1 99 ? 1.901 15.789 -9.293 1.00 98.44 99 PHE A O 1
ATOM 836 N N . LEU A 1 100 ? 0.359 14.185 -9.635 1.00 98.25 100 LEU A N 1
ATOM 837 C CA . LEU A 1 100 ? -0.643 15.040 -10.280 1.00 98.25 100 LEU A CA 1
ATOM 838 C C . LEU A 1 100 ? -1.644 15.628 -9.274 1.00 98.25 100 LEU A C 1
ATOM 840 O O . LEU A 1 100 ? -2.210 16.685 -9.541 1.00 98.25 100 LEU A O 1
ATOM 844 N N . LEU A 1 101 ? -1.871 14.941 -8.152 1.00 98.44 101 LEU A N 1
ATOM 845 C CA . LEU A 1 101 ? -2.852 15.311 -7.128 1.00 98.44 101 LEU A CA 1
ATOM 846 C C . LEU A 1 101 ? -2.267 16.228 -6.049 1.00 98.44 101 LEU A C 1
ATOM 848 O O . LEU A 1 101 ? -2.953 17.112 -5.538 1.00 98.44 101 LEU A O 1
ATOM 852 N N . ILE A 1 102 ? -1.004 16.013 -5.682 1.00 98.31 102 ILE A N 1
ATOM 853 C CA . ILE A 1 102 ? -0.370 16.724 -4.569 1.00 98.31 102 ILE A CA 1
ATOM 854 C C . ILE A 1 102 ? 0.219 18.074 -4.998 1.00 98.31 102 ILE A C 1
ATOM 856 O O . ILE A 1 102 ? 0.591 18.294 -6.151 1.00 98.31 102 ILE A O 1
ATOM 860 N N . SER A 1 103 ? 0.374 18.977 -4.031 1.00 97.56 103 SER A N 1
ATOM 861 C CA . SER A 1 103 ? 1.051 20.260 -4.230 1.00 97.56 103 SER A CA 1
ATOM 862 C C . SER A 1 103 ? 2.535 20.082 -4.588 1.00 97.56 103 SER A C 1
ATOM 864 O O . SER A 1 103 ? 3.214 19.169 -4.115 1.00 97.56 103 SER A O 1
ATOM 866 N N . SER A 1 104 ? 3.069 20.994 -5.406 1.00 95.94 104 SER A N 1
ATOM 867 C CA . SER A 1 104 ? 4.487 21.026 -5.790 1.00 95.94 104 SER A CA 1
ATOM 868 C C . SER A 1 104 ? 5.398 21.687 -4.747 1.00 95.94 104 SER A C 1
ATOM 870 O O . SER A 1 104 ? 6.575 21.914 -5.029 1.00 95.94 104 SER A O 1
ATOM 872 N N . ASP A 1 105 ? 4.871 22.078 -3.584 1.00 98.06 105 ASP A N 1
ATOM 873 C CA . ASP A 1 105 ? 5.683 22.681 -2.529 1.00 98.06 105 ASP A CA 1
ATOM 874 C C . ASP A 1 105 ? 6.683 21.666 -1.934 1.00 98.06 105 ASP A C 1
ATOM 876 O O . ASP A 1 105 ? 6.399 20.466 -1.890 1.00 98.06 105 ASP A O 1
ATOM 880 N N . PRO A 1 106 ? 7.866 22.114 -1.475 1.00 97.75 106 PRO A N 1
ATOM 881 C CA . PRO A 1 106 ? 8.915 21.198 -1.033 1.00 97.75 106 PRO A CA 1
ATOM 882 C C . PRO A 1 106 ? 8.538 20.293 0.146 1.00 97.75 106 PRO A C 1
ATOM 884 O O . PRO A 1 106 ? 9.087 19.201 0.250 1.00 97.75 106 PRO A O 1
ATOM 887 N N . GLU A 1 107 ? 7.646 20.728 1.039 1.00 98.00 107 GLU A N 1
ATOM 888 C CA . GLU A 1 107 ? 7.257 19.948 2.219 1.00 98.00 107 GLU A CA 1
ATOM 889 C C . GLU A 1 107 ? 6.346 18.787 1.816 1.00 98.00 107 GLU A C 1
ATOM 891 O O . GLU A 1 107 ? 6.639 17.636 2.143 1.00 98.00 107 GLU A O 1
ATOM 896 N N . THR A 1 108 ? 5.322 19.064 1.006 1.00 97.88 108 THR A N 1
ATOM 897 C CA . THR A 1 108 ? 4.447 18.036 0.429 1.00 97.88 108 THR A CA 1
ATOM 898 C C . THR A 1 108 ? 5.237 17.063 -0.444 1.00 97.88 108 THR A C 1
ATOM 900 O O . THR A 1 108 ? 5.062 15.851 -0.347 1.00 97.88 108 THR A O 1
ATOM 903 N N . GLN A 1 109 ? 6.155 17.565 -1.273 1.00 97.81 109 GLN A N 1
ATOM 904 C CA . GLN A 1 109 ? 6.992 16.708 -2.117 1.00 97.81 109 GLN A CA 1
ATOM 905 C C . GLN A 1 109 ? 7.914 15.802 -1.298 1.00 97.81 109 GLN A C 1
ATOM 907 O O . GLN A 1 109 ? 8.129 14.656 -1.685 1.00 97.81 109 GLN A O 1
ATOM 912 N N . LYS A 1 110 ? 8.433 16.298 -0.170 1.00 98.00 110 LYS A N 1
ATOM 913 C CA . LYS A 1 110 ? 9.251 15.510 0.752 1.00 98.00 110 LYS A CA 1
ATOM 914 C C . LYS A 1 110 ? 8.432 14.443 1.480 1.00 98.00 110 LYS A C 1
ATOM 916 O O . LYS A 1 110 ? 8.931 13.348 1.690 1.00 98.00 110 LYS A O 1
ATOM 921 N N . PHE A 1 111 ? 7.186 14.737 1.847 1.00 97.75 111 PHE A N 1
ATOM 922 C CA . PHE A 1 111 ? 6.298 13.739 2.449 1.00 97.75 111 PHE A CA 1
ATOM 923 C C . PHE A 1 111 ? 6.065 12.534 1.517 1.00 97.75 111 PHE A C 1
ATOM 925 O O . PHE A 1 111 ? 6.007 11.403 1.983 1.00 97.75 111 PHE A O 1
ATOM 932 N N . TRP A 1 112 ? 6.003 12.767 0.203 1.00 98.31 112 TRP A N 1
ATOM 933 C CA . TRP A 1 112 ? 5.814 11.731 -0.822 1.00 98.31 112 TRP A CA 1
ATOM 934 C C . TRP A 1 112 ? 7.126 11.227 -1.457 1.00 98.31 112 TRP A C 1
ATOM 936 O O . TRP A 1 112 ? 7.115 10.722 -2.582 1.00 98.31 112 TRP A O 1
ATOM 946 N N . GLU A 1 113 ? 8.267 11.362 -0.773 1.00 98.19 113 GLU A N 1
ATOM 947 C CA . GLU A 1 113 ? 9.574 10.928 -1.294 1.00 98.19 113 GLU A CA 1
ATOM 948 C C . GLU A 1 113 ? 9.603 9.418 -1.591 1.00 98.19 113 GLU A C 1
ATOM 950 O O . GLU A 1 113 ? 9.997 9.030 -2.690 1.00 98.19 113 GLU A O 1
ATOM 955 N N . ASP A 1 114 ? 9.044 8.583 -0.711 1.00 97.94 114 ASP A N 1
ATOM 956 C CA . ASP A 1 114 ? 8.953 7.128 -0.916 1.00 97.94 114 ASP A CA 1
ATOM 957 C C . ASP A 1 114 ? 8.198 6.763 -2.208 1.00 97.94 114 ASP A C 1
ATOM 959 O O . ASP A 1 114 ? 8.600 5.868 -2.953 1.00 97.94 114 ASP A O 1
ATOM 963 N N . ALA A 1 115 ? 7.126 7.495 -2.537 1.00 98.62 115 ALA A N 1
ATOM 964 C CA . ALA A 1 115 ? 6.371 7.276 -3.774 1.00 98.62 115 ALA A CA 1
ATOM 965 C C . ALA A 1 115 ? 7.219 7.570 -5.018 1.00 98.62 115 ALA A C 1
ATOM 967 O O . ALA A 1 115 ? 7.082 6.909 -6.049 1.00 98.62 115 ALA A O 1
ATOM 968 N N . ARG A 1 116 ? 8.116 8.558 -4.923 1.00 98.56 116 ARG A N 1
ATOM 969 C CA . ARG A 1 116 ? 9.051 8.914 -5.993 1.00 98.56 116 ARG A CA 1
ATOM 970 C C . ARG A 1 116 ? 10.102 7.827 -6.176 1.00 98.56 116 ARG A C 1
ATOM 972 O O . ARG A 1 116 ? 10.361 7.431 -7.311 1.00 98.56 116 ARG A O 1
ATOM 979 N N . GLU A 1 117 ? 10.667 7.326 -5.080 1.00 98.62 117 GLU A N 1
ATOM 980 C CA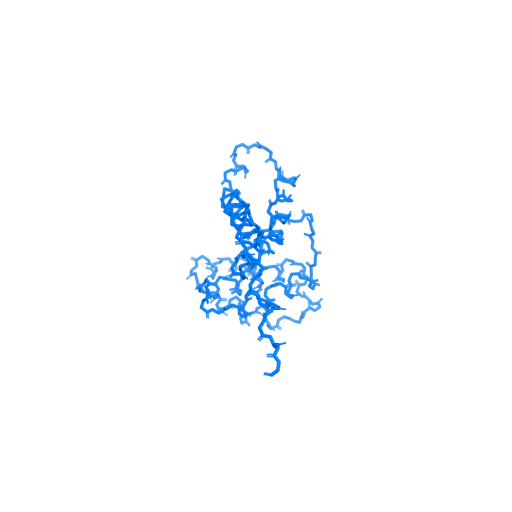 . GLU A 1 117 ? 11.644 6.235 -5.114 1.00 98.62 117 GLU A CA 1
ATOM 981 C C . GLU A 1 117 ? 11.048 4.962 -5.729 1.00 98.62 117 GLU A C 1
ATOM 983 O O . GLU A 1 117 ? 11.653 4.356 -6.620 1.00 98.62 117 GLU A O 1
ATOM 988 N N . LEU A 1 118 ? 9.829 4.596 -5.322 1.00 98.69 118 LEU A N 1
ATOM 989 C CA . LEU A 1 118 ? 9.105 3.448 -5.869 1.00 98.69 118 LEU A CA 1
ATOM 990 C C . LEU A 1 118 ? 8.761 3.636 -7.349 1.00 98.69 118 LEU A C 1
ATOM 992 O O . LEU A 1 118 ? 8.940 2.705 -8.137 1.00 98.69 118 LEU A O 1
ATOM 996 N N . LEU A 1 119 ? 8.331 4.832 -7.759 1.00 98.81 119 LEU A N 1
ATOM 997 C CA . LEU A 1 119 ? 8.077 5.147 -9.166 1.00 98.81 119 LEU A CA 1
ATOM 998 C C . LEU A 1 119 ? 9.336 4.969 -10.025 1.00 98.81 119 LEU A C 1
ATOM 1000 O O . LEU A 1 119 ? 9.289 4.336 -11.086 1.00 98.81 119 LEU A O 1
ATOM 1004 N N . ASP A 1 120 ? 10.469 5.504 -9.574 1.00 98.69 120 ASP A N 1
ATOM 1005 C CA . ASP A 1 120 ? 11.736 5.407 -10.298 1.00 98.69 120 ASP A CA 1
ATOM 1006 C C . ASP A 1 120 ? 12.247 3.961 -10.352 1.00 98.69 120 ASP A C 1
ATOM 1008 O O . ASP A 1 120 ? 12.685 3.493 -11.414 1.00 98.69 120 ASP A O 1
ATOM 1012 N N . TYR A 1 121 ? 12.110 3.210 -9.254 1.00 98.56 121 TYR A N 1
ATOM 1013 C CA . TYR A 1 121 ? 12.376 1.774 -9.235 1.00 98.56 121 TYR A CA 1
ATOM 1014 C C . TYR A 1 121 ? 11.510 1.036 -10.262 1.00 98.56 121 TYR A C 1
ATOM 1016 O O . TYR A 1 121 ? 12.036 0.287 -11.093 1.00 98.56 121 TYR A O 1
ATOM 1024 N N . CYS A 1 122 ? 10.196 1.275 -10.246 1.00 98.69 122 CYS A N 1
ATOM 1025 C CA . CYS A 1 122 ? 9.245 0.595 -11.115 1.00 98.69 122 CYS A CA 1
ATOM 1026 C C . CYS A 1 122 ? 9.545 0.860 -12.594 1.00 98.69 122 CYS A C 1
ATOM 1028 O O . CYS A 1 122 ? 9.626 -0.072 -13.398 1.00 98.69 122 CYS A O 1
ATOM 1030 N N . ARG A 1 123 ? 9.826 2.119 -12.956 1.00 98.56 123 ARG A N 1
ATOM 1031 C CA . ARG A 1 123 ? 10.251 2.500 -14.314 1.00 98.56 123 ARG A CA 1
ATOM 1032 C C . ARG A 1 123 ? 11.522 1.774 -14.741 1.00 98.56 123 ARG A C 1
ATOM 1034 O O . ARG A 1 123 ? 11.597 1.265 -15.864 1.00 98.56 123 ARG A O 1
ATOM 1041 N N . MET A 1 124 ? 12.517 1.697 -13.856 1.00 98.38 124 MET A N 1
ATOM 1042 C CA . MET A 1 124 ? 13.767 0.993 -14.135 1.00 98.38 124 MET A CA 1
ATOM 1043 C C . MET A 1 124 ? 13.527 -0.507 -14.367 1.00 98.38 124 MET A C 1
ATOM 1045 O O . MET A 1 124 ? 14.059 -1.065 -15.334 1.00 98.38 124 MET A O 1
ATOM 1049 N N . GLN A 1 125 ? 12.744 -1.173 -13.514 1.00 98.06 125 GLN A N 1
ATOM 1050 C CA . GLN A 1 125 ? 12.488 -2.609 -13.655 1.00 98.06 125 GLN A CA 1
ATOM 1051 C C . GLN A 1 125 ? 11.628 -2.930 -14.873 1.00 98.06 125 GLN A C 1
ATOM 1053 O O . GLN A 1 125 ? 12.001 -3.808 -15.655 1.00 98.06 125 GLN A O 1
ATOM 1058 N N . ALA A 1 126 ? 10.560 -2.171 -15.124 1.00 97.25 126 ALA A N 1
ATOM 1059 C CA . ALA A 1 126 ? 9.733 -2.336 -16.317 1.00 97.25 126 ALA A CA 1
ATOM 1060 C C . ALA A 1 126 ? 10.573 -2.203 -17.603 1.00 97.25 126 ALA A C 1
ATOM 1062 O O . ALA A 1 126 ? 10.505 -3.047 -18.504 1.00 97.25 126 ALA A O 1
ATOM 1063 N N . ALA A 1 127 ? 11.466 -1.207 -17.675 1.00 96.75 127 ALA A N 1
ATOM 1064 C CA . ALA A 1 127 ? 12.381 -1.043 -18.807 1.00 96.75 127 ALA A CA 1
ATOM 1065 C C . ALA A 1 127 ? 13.351 -2.232 -18.971 1.00 96.75 127 ALA A C 1
ATOM 1067 O O . ALA A 1 127 ? 13.599 -2.696 -20.095 1.00 96.75 127 ALA A O 1
ATOM 1068 N N . ARG A 1 128 ? 13.879 -2.765 -17.860 1.00 95.56 128 ARG A N 1
ATOM 1069 C CA . ARG A 1 128 ? 14.739 -3.961 -17.854 1.00 95.56 128 ARG A CA 1
ATOM 1070 C C . ARG A 1 128 ? 13.987 -5.203 -18.332 1.00 95.56 128 ARG A C 1
ATOM 1072 O O . ARG A 1 128 ? 14.504 -5.910 -19.199 1.00 95.56 128 ARG A O 1
ATOM 1079 N N . LYS A 1 129 ? 12.778 -5.459 -17.823 1.00 93.56 129 LYS A N 1
ATOM 1080 C CA . LYS A 1 129 ? 11.931 -6.605 -18.207 1.00 93.56 129 LYS A CA 1
ATOM 1081 C C . LYS A 1 129 ? 11.585 -6.571 -19.695 1.00 93.56 129 LYS A C 1
ATOM 1083 O O . LYS A 1 129 ? 11.846 -7.548 -20.400 1.00 93.56 129 LYS A O 1
ATOM 1088 N N . ARG A 1 130 ? 11.155 -5.413 -20.212 1.00 91.06 130 ARG A N 1
ATOM 1089 C CA . ARG A 1 130 ? 10.899 -5.198 -21.650 1.00 91.06 130 ARG A CA 1
ATOM 1090 C C . ARG A 1 130 ? 12.139 -5.474 -22.508 1.00 91.06 130 ARG A C 1
ATOM 1092 O O . ARG A 1 130 ? 12.044 -6.107 -23.559 1.00 91.06 130 ARG A O 1
ATOM 1099 N N . SER A 1 131 ? 13.317 -5.035 -22.061 1.00 89.94 131 SER A N 1
ATOM 1100 C CA . SER A 1 131 ? 14.582 -5.273 -22.774 1.00 89.94 131 SER A CA 1
ATOM 1101 C C . SER A 1 131 ? 14.979 -6.753 -22.774 1.00 89.94 131 SER A C 1
ATOM 1103 O O . SER A 1 131 ? 15.418 -7.271 -23.800 1.00 89.94 131 SER A O 1
ATOM 1105 N N . ARG A 1 132 ? 14.787 -7.464 -21.654 1.00 86.31 132 ARG A N 1
ATOM 1106 C CA . ARG A 1 132 ? 15.034 -8.914 -21.563 1.00 86.31 132 ARG A CA 1
ATOM 1107 C C . ARG A 1 132 ? 14.106 -9.699 -22.482 1.00 86.31 132 ARG A C 1
ATOM 1109 O O . ARG A 1 132 ? 14.584 -10.588 -23.175 1.00 86.31 132 ARG A O 1
ATOM 1116 N N . GLN A 1 133 ? 12.824 -9.338 -22.540 1.00 77.94 133 GLN A N 1
ATOM 1117 C CA . GLN A 1 133 ? 11.844 -10.012 -23.392 1.00 77.94 133 GLN A CA 1
ATOM 1118 C C . GLN A 1 133 ? 12.156 -9.851 -24.887 1.00 77.94 133 GLN A C 1
ATOM 1120 O O . GLN A 1 133 ? 12.062 -10.816 -25.640 1.00 77.94 133 GLN A O 1
ATOM 1125 N N . LYS A 1 134 ? 12.622 -8.667 -25.311 1.00 75.44 134 LYS A N 1
ATOM 1126 C CA . LYS A 1 134 ? 13.092 -8.426 -26.690 1.00 75.44 134 LYS A CA 1
ATOM 1127 C C . LYS A 1 134 ? 14.344 -9.227 -27.060 1.00 75.44 134 LYS A C 1
ATOM 1129 O O . LYS A 1 134 ? 14.556 -9.507 -28.235 1.00 75.44 134 LYS A O 1
ATOM 1134 N N . ASN A 1 135 ? 15.157 -9.592 -26.070 1.00 70.19 135 ASN A N 1
ATOM 1135 C CA . ASN A 1 135 ? 16.412 -10.318 -26.252 1.00 70.19 135 ASN A CA 1
ATOM 1136 C C . ASN A 1 135 ? 16.282 -11.837 -26.047 1.00 70.19 135 ASN A C 1
ATOM 1138 O O . ASN A 1 135 ? 17.304 -12.521 -26.058 1.00 70.19 135 ASN A O 1
ATOM 1142 N N . VAL A 1 136 ? 15.070 -12.385 -25.873 1.00 60.50 136 VAL A N 1
ATOM 1143 C CA . VAL A 1 136 ? 14.856 -13.841 -25.877 1.00 60.50 136 VAL A CA 1
ATOM 1144 C C . VAL A 1 136 ? 15.032 -14.336 -27.319 1.00 60.50 136 VAL A C 1
ATOM 1146 O O . VAL A 1 136 ? 14.192 -14.022 -28.167 1.00 60.50 136 VAL A O 1
ATOM 1149 N N . PRO A 1 137 ? 16.105 -15.086 -27.649 1.00 59.53 137 PRO A N 1
ATOM 1150 C CA . PRO A 1 137 ? 16.282 -15.608 -28.995 1.00 59.53 137 PRO A CA 1
ATOM 1151 C C .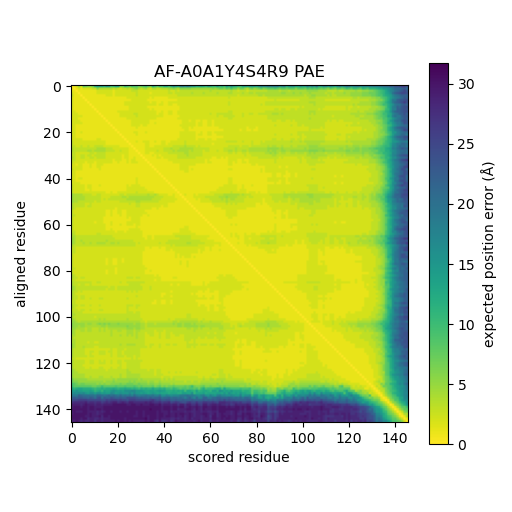 PRO A 1 137 ? 15.123 -16.553 -29.308 1.00 59.53 137 PRO A C 1
ATOM 1153 O O . PRO A 1 137 ? 14.706 -17.331 -28.452 1.00 59.53 137 PRO A O 1
ATOM 1156 N N . TYR A 1 138 ? 14.630 -16.504 -30.542 1.00 56.09 138 TYR A N 1
ATOM 1157 C CA . TYR A 1 138 ? 13.561 -17.346 -31.084 1.00 56.09 138 TYR A CA 1
ATOM 1158 C C . TYR A 1 138 ? 13.996 -18.831 -31.143 1.00 56.09 138 TYR A C 1
ATOM 1160 O O . TYR A 1 138 ? 14.208 -19.398 -32.209 1.00 56.09 138 TYR A O 1
ATOM 1168 N N . LEU A 1 139 ? 14.211 -19.477 -29.997 1.00 57.72 139 LEU A N 1
ATOM 1169 C CA . LEU A 1 139 ? 14.681 -20.858 -29.876 1.00 57.72 139 LEU A CA 1
ATOM 1170 C C . LEU A 1 139 ? 13.677 -21.688 -29.066 1.00 57.72 139 LEU A C 1
ATOM 1172 O O . LEU A 1 139 ? 14.005 -22.187 -27.996 1.00 57.72 139 LEU A O 1
ATOM 1176 N N . SER A 1 140 ? 12.452 -21.872 -29.573 1.00 55.09 140 SER A N 1
ATOM 1177 C CA . SER A 1 140 ? 11.587 -22.961 -29.072 1.00 55.09 140 SER A CA 1
ATOM 1178 C C . SER A 1 140 ? 10.481 -23.484 -30.006 1.00 55.09 140 SER A C 1
ATOM 1180 O O . SER A 1 140 ? 9.677 -24.299 -29.563 1.00 55.09 140 SER A O 1
ATOM 1182 N N . MET A 1 141 ? 10.451 -23.148 -31.305 1.00 52.50 141 MET A N 1
ATOM 1183 C CA . MET A 1 141 ? 9.482 -23.761 -32.244 1.00 52.50 141 MET A CA 1
ATOM 1184 C C . MET A 1 141 ? 10.099 -24.463 -33.467 1.00 52.50 141 MET A C 1
ATOM 1186 O O . MET A 1 141 ? 9.427 -24.645 -34.475 1.00 52.50 141 MET A O 1
ATOM 1190 N N . SER A 1 142 ? 11.352 -24.931 -33.397 1.00 54.47 142 SER A N 1
ATOM 1191 C CA . SER A 1 142 ? 11.951 -25.727 -34.491 1.00 54.47 142 SER A CA 1
ATOM 1192 C C . SER A 1 142 ? 12.743 -26.963 -34.049 1.00 54.47 142 SER A C 1
ATOM 1194 O O . SER A 1 142 ? 13.722 -27.344 -34.685 1.00 54.47 142 SER A O 1
ATOM 1196 N N . LYS A 1 143 ? 12.300 -27.654 -32.991 1.00 50.75 143 LYS A N 1
ATOM 1197 C CA . LYS A 1 143 ? 12.692 -29.057 -32.741 1.00 50.75 143 LYS A CA 1
ATOM 1198 C C . LYS A 1 143 ? 11.502 -29.914 -32.304 1.00 50.75 143 L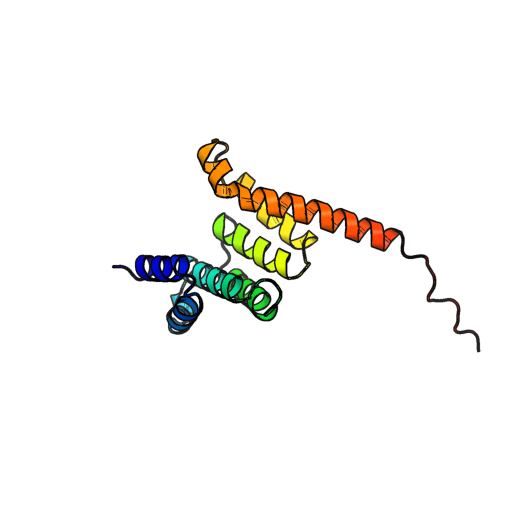YS A C 1
ATOM 1200 O O . LYS A 1 143 ? 11.506 -30.520 -31.241 1.00 50.75 143 LYS A O 1
ATOM 1205 N N . ARG A 1 144 ? 10.472 -29.964 -33.145 1.00 51.12 144 ARG A N 1
ATOM 1206 C CA . ARG A 1 144 ? 9.614 -31.148 -33.279 1.00 51.12 144 ARG A CA 1
ATOM 1207 C C . ARG A 1 144 ? 9.516 -31.464 -34.761 1.00 51.12 144 ARG A C 1
ATOM 1209 O O . ARG A 1 144 ? 8.648 -30.961 -35.461 1.00 51.12 144 ARG A O 1
ATOM 1216 N N . VAL A 1 145 ? 10.497 -32.224 -35.226 1.00 48.09 145 VAL A N 1
ATOM 1217 C CA . VAL A 1 145 ? 10.509 -32.849 -36.543 1.00 48.09 145 VAL A CA 1
ATOM 1218 C C . VAL A 1 145 ? 10.794 -34.326 -36.270 1.00 48.09 145 VAL A C 1
ATOM 1220 O O . VAL A 1 145 ? 11.925 -34.656 -35.924 1.00 48.09 145 VAL A O 1
ATOM 1223 N N . TRP A 1 146 ? 9.715 -35.113 -36.391 1.00 46.72 146 TRP A N 1
ATOM 1224 C CA . TRP A 1 146 ? 9.538 -36.572 -36.253 1.00 46.72 146 TRP A CA 1
ATOM 1225 C C . TRP A 1 146 ? 9.740 -37.188 -34.866 1.00 46.72 146 TRP A C 1
ATOM 1227 O O . TRP A 1 146 ? 10.888 -37.265 -34.382 1.00 46.72 146 TRP A O 1
#

Solvent-accessible surface area (backbone atoms only — not comparable to full-atom values): 8107 Å² total; per-residue (Å²): 133,56,69,68,59,51,45,50,54,32,51,78,70,69,38,25,66,60,44,39,65,56,52,72,71,45,55,78,92,73,40,52,50,68,52,34,48,54,38,23,50,26,33,44,64,62,12,64,66,71,75,34,55,68,30,25,54,48,21,46,55,40,41,69,75,40,74,48,90,84,37,50,65,53,23,45,50,52,18,49,32,28,46,64,67,76,34,22,70,72,14,37,62,30,35,52,48,29,71,72,71,52,64,89,48,71,67,58,46,56,74,46,42,68,51,52,55,51,34,55,50,21,52,53,50,38,53,50,52,56,52,52,62,74,65,57,72,96,78,82,88,83,84,86,78,135

Mean predicted aligned error: 5.19 Å

Secondary structure (DSSP, 8-state):
--HHHHHHHHHHTT-HHHHHHHHTTS-HHHHHHHHHHHHHHHHHHHTTTTT-HHHHHHHHHHHHHT--TT-HHHHHHHHHHHHHTT-HHHHHHHHHHHHHHS--SHHHHHHTHHHHHHHHHHHHHHHHHHHHHHTS-S-SSS----

Nearest PDB structures (foldseek):
  3q15-assembly2_B-3  TM=5.726E-01  e=7.583E-01  Bacillus subtilis
  3q15-assembly1_A-2  TM=5.113E-01  e=5.909E-01  Bacillus subtilis
  6fvw-assembly1_S  TM=6.840E-01  e=2.056E+00  Saccharomyces cerevisiae S288C
  8rw5-assembly1_B  TM=5.812E-01  e=1.188E+00  Myxococcus xanthus
  6fvt-assembly1_S  TM=7.182E-01  e=3.220E+00  Saccharomyces cerevisiae S288C

pLDDT: mean 93.94, std 12.15, range [46.72, 98.88]

Sequence (146 aa):
MTLEEQLEIWHQNNEYQKIIDELERIPDAERGHELTGLLARAYENAAGGTEHPEYHLHAIELLESAVEEEDPNWNFRMGFALYWLDREEEAIPYFEKIFLLISSDPETQKFWEDARELLDYCRMQAARKRSRQKNVPYLSMSKRVW